Protein AF-A0A962KDZ2-F1 (afdb_monomer_lite)

Radius of gyration: 13.57 Å; chains: 1; bounding box: 30×32×33 Å

Structure (mmCIF, N/CA/C/O backbone):
data_AF-A0A962KDZ2-F1
#
_entry.id   AF-A0A962KDZ2-F1
#
loop_
_atom_site.group_PDB
_atom_site.id
_atom_site.type_symbol
_atom_site.label_atom_id
_atom_site.label_alt_id
_atom_site.label_comp_id
_atom_site.label_asym_id
_atom_site.label_entity_id
_atom_site.label_seq_id
_atom_site.pdbx_PDB_ins_code
_atom_site.Cartn_x
_atom_site.Cartn_y
_atom_site.Cartn_z
_atom_site.occupancy
_atom_site.B_iso_or_equiv
_atom_site.auth_seq_id
_atom_site.auth_comp_id
_atom_site.auth_asym_id
_atom_site.auth_atom_id
_atom_site.pdbx_PDB_model_num
ATOM 1 N N . GLU A 1 1 ? -4.602 -15.660 -16.966 1.00 29.72 1 GLU A N 1
ATOM 2 C CA . GLU A 1 1 ? -4.230 -14.362 -17.571 1.00 29.72 1 GLU A CA 1
ATOM 3 C C . GLU A 1 1 ? -5.138 -13.283 -16.988 1.00 29.72 1 GLU A C 1
ATOM 5 O O . GLU A 1 1 ? -6.350 -13.437 -17.041 1.00 29.72 1 GLU A O 1
ATOM 10 N N . TRP A 1 2 ? -4.589 -12.265 -16.320 1.00 33.66 2 TRP A N 1
ATOM 11 C CA . TRP A 1 2 ? -5.387 -11.262 -15.600 1.00 33.66 2 TRP A CA 1
ATOM 12 C C . TRP A 1 2 ? -5.750 -10.102 -16.534 1.00 33.66 2 TRP A C 1
ATOM 14 O O . TRP A 1 2 ? -4.908 -9.262 -16.853 1.00 33.66 2 TRP A O 1
ATOM 24 N N . ALA A 1 3 ? -7.000 -10.071 -16.995 1.00 33.81 3 ALA A N 1
ATOM 25 C CA . ALA A 1 3 ? -7.534 -8.989 -17.812 1.00 33.81 3 ALA A CA 1
ATOM 26 C C . ALA A 1 3 ? -7.856 -7.771 -16.927 1.00 33.81 3 ALA A C 1
ATOM 28 O O . ALA A 1 3 ? -8.805 -7.785 -16.147 1.00 33.81 3 ALA A O 1
ATOM 29 N N . ILE A 1 4 ? -7.048 -6.713 -17.033 1.00 46.72 4 ILE A N 1
ATOM 30 C CA . ILE A 1 4 ? -7.322 -5.414 -16.405 1.00 46.72 4 ILE A CA 1
ATOM 31 C C . ILE A 1 4 ? -8.321 -4.668 -17.297 1.00 46.72 4 ILE A C 1
ATOM 33 O O . ILE A 1 4 ? -8.012 -4.313 -18.438 1.00 46.72 4 ILE A O 1
ATOM 37 N N . GLN A 1 5 ? -9.530 -4.465 -16.779 1.00 36.62 5 GLN A N 1
ATOM 38 C CA . GLN A 1 5 ? -10.628 -3.779 -17.456 1.00 36.62 5 GLN A CA 1
ATOM 39 C C . GLN A 1 5 ? -10.343 -2.266 -17.490 1.00 36.62 5 GLN A C 1
ATOM 41 O O . GLN A 1 5 ? -10.039 -1.650 -16.469 1.00 36.62 5 GLN A O 1
ATOM 46 N N . ARG A 1 6 ? -10.337 -1.689 -18.698 1.00 45.44 6 ARG A N 1
ATOM 47 C CA . ARG A 1 6 ? -9.973 -0.289 -18.955 1.00 45.44 6 ARG A CA 1
ATOM 48 C C . ARG A 1 6 ? -11.156 0.617 -18.644 1.00 45.44 6 ARG A C 1
ATOM 50 O O . ARG A 1 6 ? -12.119 0.610 -19.402 1.00 45.44 6 ARG A O 1
ATOM 57 N N . ASP A 1 7 ? -11.015 1.451 -17.622 1.00 37.97 7 ASP A N 1
ATOM 58 C CA . ASP A 1 7 ? -11.861 2.624 -17.446 1.00 37.97 7 ASP A CA 1
ATOM 59 C C . ASP A 1 7 ? -11.060 3.922 -17.581 1.00 37.97 7 ASP A C 1
ATOM 61 O O . ASP A 1 7 ? -9.884 4.042 -17.238 1.00 37.97 7 ASP A O 1
ATOM 65 N N . THR A 1 8 ? -11.736 4.871 -18.205 1.00 38.22 8 THR A N 1
ATOM 66 C CA . THR A 1 8 ? -11.249 6.056 -18.906 1.00 38.22 8 THR A CA 1
ATOM 67 C C . THR A 1 8 ? -10.384 6.986 -18.040 1.00 38.22 8 THR A C 1
ATOM 69 O O . THR A 1 8 ? -10.864 7.646 -17.120 1.00 38.22 8 THR A O 1
ATOM 72 N N . ILE A 1 9 ? -9.095 7.103 -18.383 1.00 44.31 9 ILE A N 1
ATOM 73 C CA . ILE A 1 9 ? -8.115 7.975 -17.713 1.00 44.31 9 ILE A CA 1
ATOM 74 C C . ILE A 1 9 ? -8.348 9.437 -18.130 1.00 44.31 9 ILE A C 1
ATOM 76 O O . ILE A 1 9 ? -7.838 9.903 -19.152 1.00 44.31 9 ILE A O 1
ATOM 80 N N . ARG A 1 10 ? -9.097 10.196 -17.322 1.00 34.81 10 ARG A N 1
ATOM 81 C CA . ARG A 1 10 ? -9.207 11.657 -17.458 1.00 34.81 10 ARG A CA 1
ATOM 82 C C . ARG A 1 10 ? -7.947 12.306 -16.866 1.00 34.81 10 ARG A C 1
ATOM 84 O O . ARG A 1 10 ? -7.798 12.416 -15.654 1.00 34.81 10 ARG A O 1
ATOM 91 N N . ARG A 1 11 ? -7.006 12.694 -17.736 1.00 38.84 11 ARG A N 1
ATOM 92 C CA . ARG A 1 11 ? -5.737 13.350 -17.371 1.00 38.84 11 ARG A CA 1
ATOM 93 C C . ARG A 1 11 ? -5.987 14.749 -16.795 1.00 38.84 11 ARG A C 1
ATOM 95 O O . ARG A 1 11 ? -6.210 15.689 -17.553 1.00 38.84 11 ARG A O 1
ATOM 102 N N . GLN A 1 12 ? -5.873 14.904 -15.477 1.00 30.34 12 GLN A N 1
ATOM 103 C CA . GLN A 1 12 ? -5.528 16.192 -14.872 1.00 30.34 12 GLN A CA 1
ATOM 104 C C . GLN A 1 12 ? -4.014 16.256 -14.636 1.00 30.34 12 GLN A C 1
ATOM 106 O O . GLN A 1 12 ? -3.384 15.309 -14.174 1.00 30.34 12 GLN A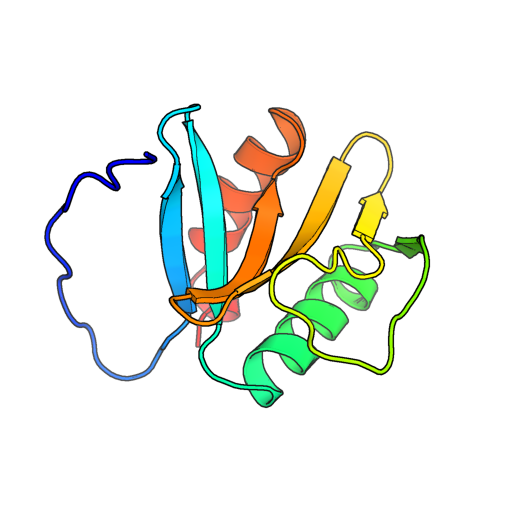 O 1
ATOM 111 N N . LYS A 1 13 ? -3.443 17.377 -15.078 1.00 34.22 13 LYS A N 1
ATOM 112 C CA . LYS A 1 13 ? -2.017 17.709 -15.123 1.00 34.22 13 LYS A CA 1
ATOM 113 C C . LYS A 1 13 ? -1.383 17.657 -13.721 1.00 34.22 13 LYS A C 1
ATOM 115 O O . LYS A 1 13 ? -1.907 18.266 -12.799 1.00 34.22 13 LYS A O 1
ATOM 120 N N . MET A 1 14 ? -0.210 17.015 -13.658 1.00 38.62 14 MET A N 1
ATOM 121 C CA . MET A 1 14 ? 0.727 16.854 -12.527 1.00 38.62 14 MET A CA 1
ATOM 122 C C . MET A 1 14 ? 0.347 15.850 -11.427 1.00 38.62 14 MET A C 1
ATOM 124 O O . MET A 1 14 ? 0.107 16.237 -10.295 1.00 38.62 14 MET A O 1
ATOM 128 N N . SER A 1 15 ? 0.342 14.549 -11.729 1.00 44.72 15 SER A N 1
ATOM 129 C CA . SER A 1 15 ? 0.401 13.473 -10.724 1.00 44.72 15 SER A CA 1
ATOM 130 C C . SER A 1 15 ? 0.472 12.136 -11.459 1.00 44.72 15 SER A C 1
ATOM 132 O O . SER A 1 15 ? -0.385 11.881 -12.300 1.00 44.72 15 SER A O 1
ATOM 134 N N . VAL A 1 16 ? 1.467 11.279 -11.223 1.00 51.38 16 VAL A N 1
ATOM 135 C CA . VAL A 1 16 ? 1.471 9.935 -11.845 1.00 51.38 16 VAL A CA 1
ATOM 136 C C . VAL A 1 16 ? 1.523 8.845 -10.781 1.00 51.38 16 VAL A C 1
ATOM 138 O O . VAL A 1 16 ? 2.327 7.920 -10.830 1.00 51.38 16 VAL A O 1
ATOM 141 N N . SER A 1 17 ? 0.632 8.981 -9.798 1.00 60.06 17 SER A N 1
ATOM 142 C CA . SER A 1 17 ? 0.087 7.829 -9.085 1.00 60.06 17 SER A CA 1
ATOM 143 C C . SER A 1 17 ? -1.141 7.351 -9.856 1.00 60.06 17 SER A C 1
ATOM 145 O O . SER A 1 17 ? -2.140 8.068 -9.922 1.00 60.06 17 SER A O 1
ATOM 147 N N . LYS A 1 18 ? -1.088 6.165 -10.466 1.00 67.62 18 LYS A N 1
ATOM 148 C CA . LYS A 1 18 ? -2.265 5.563 -11.111 1.00 67.62 18 LYS A CA 1
ATOM 149 C C . LYS A 1 18 ? -2.994 4.708 -10.084 1.00 67.62 18 LYS A C 1
ATOM 151 O O . LYS A 1 18 ? -2.405 3.797 -9.510 1.00 67.62 18 LYS A O 1
ATOM 156 N N . GLN A 1 19 ? -4.270 4.991 -9.852 1.00 71.06 19 GLN A N 1
ATOM 157 C CA . GLN A 1 19 ? -5.128 4.091 -9.091 1.00 71.06 19 GLN A CA 1
ATOM 158 C C . GLN A 1 19 ? -5.647 2.998 -10.027 1.00 71.06 19 GLN A C 1
ATOM 160 O O . GLN A 1 19 ? -6.208 3.300 -11.078 1.00 71.06 19 GLN A O 1
ATOM 165 N N . LEU A 1 20 ? -5.492 1.741 -9.628 1.00 70.38 20 LEU A N 1
ATOM 166 C CA . LEU A 1 20 ? -6.106 0.596 -10.286 1.00 70.38 20 LEU A CA 1
ATOM 167 C C . LEU A 1 20 ? -7.058 -0.087 -9.309 1.00 70.38 20 LEU A C 1
ATOM 169 O O . LEU A 1 20 ? -6.729 -0.276 -8.139 1.00 70.38 20 LEU A O 1
ATOM 173 N N . ILE A 1 21 ? -8.242 -0.454 -9.789 1.00 74.06 21 ILE A N 1
ATOM 174 C CA . ILE A 1 21 ? -9.145 -1.358 -9.078 1.00 74.06 21 ILE A CA 1
ATOM 175 C C . ILE A 1 21 ? -8.937 -2.730 -9.708 1.00 74.06 21 ILE A C 1
ATOM 177 O O . ILE A 1 21 ? -9.161 -2.912 -10.903 1.00 74.06 21 ILE A O 1
ATOM 181 N N . LEU A 1 22 ? -8.438 -3.674 -8.919 1.00 69.31 22 LEU A N 1
ATOM 182 C CA . LEU A 1 22 ? -8.210 -5.042 -9.363 1.00 69.31 22 LEU A CA 1
ATOM 183 C C . LEU A 1 22 ? -9.539 -5.803 -9.464 1.00 69.31 22 LEU A C 1
ATOM 185 O O . LEU A 1 22 ? -10.529 -5.436 -8.833 1.00 69.31 22 LEU A O 1
ATOM 189 N N . ALA A 1 23 ? -9.553 -6.905 -10.220 1.00 56.69 23 ALA A N 1
ATOM 190 C CA . ALA A 1 23 ? -10.748 -7.731 -10.440 1.00 56.69 23 ALA A CA 1
ATOM 191 C C . ALA A 1 23 ? -11.376 -8.281 -9.140 1.00 56.69 23 ALA A C 1
ATOM 193 O O . ALA A 1 23 ? -12.567 -8.562 -9.089 1.00 56.69 23 ALA A O 1
ATOM 194 N N . ASN A 1 24 ? -10.587 -8.390 -8.070 1.00 69.19 24 ASN A N 1
ATOM 195 C CA . ASN A 1 24 ? -11.030 -8.776 -6.728 1.00 69.19 24 ASN A CA 1
ATOM 196 C C . ASN A 1 24 ? -11.577 -7.592 -5.892 1.00 69.19 24 ASN A C 1
ATOM 198 O O . ASN A 1 24 ? -11.844 -7.748 -4.703 1.00 69.19 24 ASN A O 1
ATOM 202 N N . GLY A 1 25 ? -11.725 -6.402 -6.484 1.00 74.00 25 GLY A N 1
ATOM 203 C CA . GLY A 1 25 ? -12.253 -5.195 -5.842 1.00 74.00 25 GLY A CA 1
ATOM 204 C C . GLY A 1 25 ? -11.254 -4.437 -4.960 1.00 74.00 25 GLY A C 1
ATOM 205 O O . GLY A 1 25 ? -11.622 -3.427 -4.345 1.00 74.00 25 GLY A O 1
ATOM 206 N N . PHE A 1 26 ? -10.000 -4.892 -4.882 1.00 78.44 26 PHE A N 1
ATOM 207 C CA . PHE A 1 26 ? -8.945 -4.229 -4.116 1.00 78.44 26 PHE A CA 1
ATOM 208 C C . PHE A 1 26 ? -8.272 -3.114 -4.909 1.00 78.44 26 PHE A C 1
ATOM 210 O O . PHE A 1 26 ? -8.069 -3.210 -6.119 1.00 78.44 26 PHE A O 1
ATOM 217 N N . ILE A 1 27 ? -7.924 -2.038 -4.209 1.00 82.56 27 ILE A N 1
ATOM 218 C CA . ILE A 1 27 ? -7.231 -0.895 -4.795 1.00 82.56 27 ILE A CA 1
ATOM 219 C C . ILE A 1 27 ? -5.723 -1.134 -4.778 1.00 82.56 27 ILE A C 1
ATOM 221 O O . ILE A 1 27 ? -5.144 -1.462 -3.738 1.00 82.56 27 ILE A O 1
ATOM 225 N N . ALA A 1 28 ? -5.100 -0.879 -5.924 1.00 84.06 28 ALA A N 1
ATOM 226 C CA . ALA A 1 28 ? -3.669 -0.711 -6.072 1.00 84.06 28 ALA A CA 1
ATOM 227 C C . ALA A 1 28 ? -3.329 0.745 -6.436 1.00 84.06 28 ALA A C 1
ATOM 229 O O . ALA A 1 28 ? -4.041 1.392 -7.206 1.00 84.06 28 ALA A O 1
ATOM 230 N N . ILE A 1 29 ? -2.233 1.259 -5.883 1.00 85.81 29 ILE A N 1
ATOM 231 C CA . ILE A 1 29 ? -1.650 2.560 -6.220 1.00 85.81 29 ILE A CA 1
ATOM 232 C C . ILE A 1 29 ? -0.322 2.285 -6.912 1.00 85.81 29 ILE A C 1
ATOM 234 O O . ILE A 1 29 ? 0.636 1.888 -6.253 1.00 85.81 29 ILE A O 1
ATOM 238 N N . CYS A 1 30 ? -0.271 2.488 -8.221 1.00 84.50 30 CYS A N 1
ATOM 239 C CA . CYS A 1 30 ? 0.932 2.333 -9.030 1.00 84.50 30 CYS A CA 1
ATOM 240 C C . CYS A 1 30 ? 1.703 3.648 -9.082 1.00 84.50 30 CYS A C 1
ATOM 242 O O . CYS A 1 30 ? 1.111 4.723 -9.193 1.00 84.50 30 CYS A O 1
ATOM 244 N N . MET A 1 31 ? 3.021 3.552 -9.005 1.00 82.44 31 MET A N 1
ATOM 245 C CA . MET A 1 31 ? 3.955 4.661 -8.924 1.00 82.44 31 MET A CA 1
ATOM 246 C C . MET A 1 31 ? 5.026 4.468 -9.988 1.00 82.44 31 MET A C 1
ATOM 248 O O . MET A 1 31 ? 5.811 3.519 -9.934 1.00 82.44 31 MET A O 1
ATOM 252 N N . ASP A 1 32 ? 5.100 5.433 -10.899 1.00 72.69 32 ASP A N 1
ATOM 253 C CA . ASP A 1 32 ? 6.083 5.425 -11.983 1.00 72.69 32 ASP A CA 1
ATOM 254 C C . ASP A 1 32 ? 7.425 6.072 -11.552 1.00 72.69 32 ASP A C 1
ATOM 256 O O . ASP A 1 32 ? 8.379 6.095 -12.323 1.00 72.69 32 ASP A O 1
ATOM 260 N N . SER A 1 33 ? 7.531 6.610 -10.322 1.00 74.69 33 SER A N 1
ATOM 261 C CA . SER A 1 33 ? 8.750 7.270 -9.824 1.00 74.69 33 SER A CA 1
ATOM 262 C C . SER A 1 33 ? 9.200 6.807 -8.434 1.00 74.69 33 SER A C 1
ATOM 264 O O . SER A 1 33 ? 8.404 6.652 -7.501 1.00 74.69 33 SER A O 1
ATOM 266 N N . LEU A 1 34 ? 10.522 6.667 -8.269 1.00 75.81 34 LEU A N 1
ATOM 267 C CA . LEU A 1 34 ? 11.158 6.361 -6.982 1.00 75.81 34 LEU A CA 1
ATOM 268 C C . LEU A 1 34 ? 10.859 7.432 -5.926 1.00 75.81 34 LEU A C 1
ATOM 270 O O . LEU A 1 34 ? 10.623 7.109 -4.764 1.00 75.81 34 LEU A O 1
ATOM 274 N N . TRP A 1 35 ? 10.805 8.705 -6.323 1.00 79.94 35 TRP A N 1
ATOM 275 C CA . TRP A 1 35 ? 10.487 9.799 -5.407 1.00 79.94 35 TRP A CA 1
ATOM 276 C C . TRP A 1 35 ? 9.090 9.661 -4.791 1.00 79.94 35 TRP A C 1
ATOM 278 O O . TRP A 1 35 ? 8.934 9.791 -3.576 1.00 79.94 35 TRP A O 1
ATOM 288 N N . MET A 1 36 ? 8.076 9.322 -5.598 1.00 78.81 36 MET A N 1
ATOM 289 C CA . MET A 1 36 ? 6.722 9.082 -5.086 1.00 78.81 36 MET A CA 1
ATOM 290 C C . MET A 1 36 ? 6.682 7.886 -4.139 1.00 78.81 36 MET A C 1
ATOM 292 O O . MET A 1 36 ? 6.022 7.955 -3.102 1.00 78.81 36 MET A O 1
ATOM 296 N N . ARG A 1 37 ? 7.453 6.831 -4.427 1.00 81.44 37 ARG A N 1
ATOM 297 C CA . ARG A 1 37 ? 7.613 5.688 -3.519 1.00 81.44 37 ARG A CA 1
ATOM 298 C C . ARG A 1 37 ? 8.176 6.113 -2.164 1.00 81.44 37 ARG A C 1
ATOM 300 O O . ARG A 1 37 ? 7.637 5.694 -1.136 1.00 81.44 37 ARG A O 1
ATOM 307 N N . PHE A 1 38 ? 9.226 6.934 -2.135 1.00 83.00 38 PHE A N 1
ATOM 308 C CA . PHE A 1 38 ? 9.792 7.439 -0.880 1.00 83.00 38 PHE A CA 1
ATOM 309 C C . PHE A 1 38 ? 8.803 8.333 -0.134 1.00 83.00 38 PHE A C 1
ATOM 311 O O . PHE A 1 38 ? 8.562 8.109 1.051 1.00 83.00 38 PHE A O 1
ATOM 318 N N . LYS A 1 39 ? 8.162 9.277 -0.829 1.00 86.06 39 LYS A N 1
ATOM 319 C CA . LYS A 1 39 ? 7.168 10.187 -0.245 1.00 86.06 39 LYS A CA 1
ATOM 320 C C . LYS A 1 39 ? 5.988 9.432 0.366 1.00 86.06 39 LYS A C 1
ATOM 322 O O . LYS A 1 39 ? 5.620 9.701 1.507 1.00 86.06 39 LYS A O 1
ATOM 327 N N . LEU A 1 40 ? 5.419 8.465 -0.354 1.00 85.62 40 LEU A N 1
ATOM 328 C CA . LEU A 1 40 ? 4.316 7.643 0.146 1.00 85.62 40 LEU A CA 1
ATOM 329 C C . LEU A 1 40 ? 4.760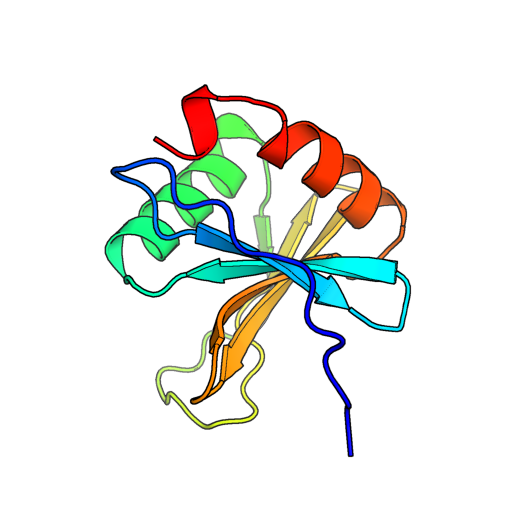 6.743 1.296 1.00 85.62 40 LEU A C 1
ATOM 331 O O . LEU A 1 40 ? 4.029 6.617 2.273 1.00 85.62 40 LEU A O 1
ATOM 335 N N . SER A 1 41 ? 5.970 6.183 1.232 1.00 87.88 41 SER A N 1
ATOM 336 C CA . SER A 1 41 ? 6.517 5.399 2.343 1.00 87.88 41 SER A CA 1
ATOM 337 C C . SER A 1 41 ? 6.672 6.237 3.607 1.00 87.88 41 SER A C 1
ATOM 339 O O . SER A 1 41 ? 6.229 5.819 4.673 1.00 87.88 41 SER A O 1
ATOM 341 N N . PHE A 1 42 ? 7.237 7.437 3.480 1.00 88.56 42 PHE A N 1
ATOM 342 C CA . PHE A 1 42 ? 7.385 8.375 4.586 1.00 88.56 42 PHE A CA 1
ATOM 343 C C . PHE A 1 42 ? 6.022 8.766 5.161 1.00 88.56 42 PHE A C 1
ATOM 345 O O . PHE A 1 42 ? 5.802 8.707 6.365 1.00 88.56 42 PHE A O 1
ATOM 352 N N . LEU A 1 43 ? 5.069 9.109 4.300 1.00 90.00 43 LEU A N 1
ATOM 353 C CA . LEU A 1 43 ? 3.728 9.486 4.720 1.00 90.00 43 LEU A CA 1
ATOM 354 C C . LEU A 1 43 ? 3.024 8.341 5.469 1.00 90.00 43 LEU A C 1
ATOM 356 O O . LEU A 1 43 ? 2.435 8.576 6.522 1.00 90.00 43 LEU A O 1
ATOM 360 N N . LEU A 1 44 ? 3.100 7.110 4.957 1.00 90.62 44 LEU A N 1
ATOM 361 C CA . LEU A 1 44 ? 2.514 5.937 5.606 1.00 90.62 44 LEU A CA 1
ATOM 362 C C . LEU A 1 44 ? 3.148 5.688 6.978 1.00 90.62 44 LEU A C 1
ATOM 364 O O . LEU A 1 44 ? 2.419 5.534 7.954 1.00 90.62 44 LEU A O 1
ATOM 368 N N . CYS A 1 45 ? 4.475 5.732 7.079 1.00 91.88 45 CYS A N 1
ATOM 369 C CA . CYS A 1 45 ? 5.161 5.530 8.352 1.00 91.88 45 CYS A CA 1
ATOM 370 C C . CYS A 1 45 ? 4.888 6.652 9.359 1.00 91.88 45 CYS A C 1
ATOM 372 O O . CYS A 1 45 ? 4.387 6.399 10.449 1.00 91.88 45 CYS A O 1
ATOM 374 N N . PHE A 1 46 ? 5.166 7.900 8.990 1.00 90.31 46 PHE A N 1
ATOM 375 C CA . PHE A 1 46 ? 5.199 9.010 9.943 1.00 90.31 46 PHE A CA 1
ATOM 376 C C . PHE A 1 46 ? 3.838 9.663 10.175 1.00 90.31 46 PHE A C 1
ATOM 378 O O . PHE A 1 46 ? 3.512 10.012 11.304 1.00 90.31 46 PHE A O 1
ATOM 385 N N . LYS A 1 47 ? 3.021 9.840 9.128 1.00 90.06 47 LYS A N 1
ATOM 386 C CA . LYS A 1 47 ? 1.702 10.482 9.271 1.00 90.06 47 LYS A CA 1
ATOM 387 C C . LYS A 1 47 ? 0.623 9.479 9.659 1.00 90.06 47 LYS A C 1
ATOM 389 O O . LYS A 1 47 ? -0.317 9.832 10.366 1.00 90.06 47 LYS A O 1
ATOM 394 N N . TYR A 1 48 ? 0.724 8.257 9.145 1.00 89.44 48 TYR A N 1
ATOM 395 C CA . TYR A 1 48 ? -0.296 7.236 9.344 1.00 89.44 48 TYR A CA 1
ATOM 396 C C . TYR A 1 48 ? 0.129 6.122 10.303 1.00 89.44 48 TYR A C 1
ATOM 398 O O . TYR A 1 48 ? -0.713 5.288 10.607 1.00 89.44 48 TYR A O 1
ATOM 406 N N . GLY A 1 49 ? 1.353 6.122 10.834 1.00 92.38 49 GLY A N 1
ATOM 407 C CA . GLY A 1 49 ? 1.769 5.193 11.889 1.00 92.38 49 GLY A CA 1
ATOM 408 C C . GLY A 1 49 ? 1.962 3.751 11.422 1.00 92.38 49 GLY A C 1
ATOM 409 O O . GLY A 1 49 ? 1.814 2.833 12.220 1.00 92.38 49 GLY A O 1
ATOM 410 N N . PHE A 1 50 ? 2.234 3.527 10.135 1.0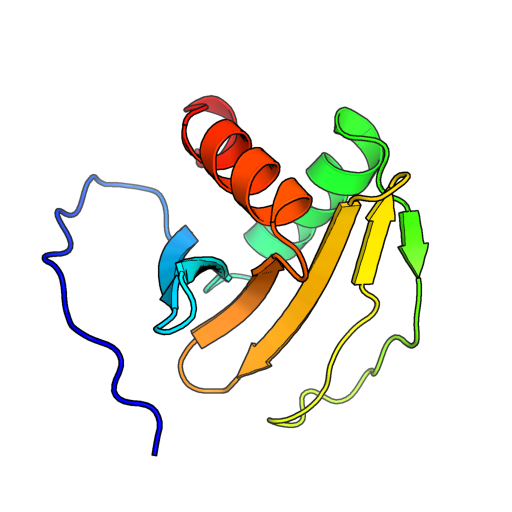0 93.94 50 PHE A N 1
ATOM 411 C CA . PHE A 1 50 ? 2.545 2.189 9.638 1.00 93.94 50 PHE A CA 1
ATOM 412 C C . PHE A 1 50 ? 3.989 1.785 9.944 1.00 93.94 50 PHE A C 1
ATOM 414 O O . PHE A 1 50 ? 4.930 2.551 9.736 1.00 93.94 50 PHE A O 1
ATOM 421 N N . LEU A 1 51 ? 4.175 0.530 10.332 1.00 92.44 51 LEU A N 1
ATOM 422 C CA . LEU A 1 51 ? 5.484 -0.103 10.425 1.00 92.44 51 LEU A CA 1
ATOM 423 C C . LEU A 1 51 ? 5.793 -0.846 9.126 1.00 92.44 51 LEU A C 1
ATOM 425 O O . LEU A 1 51 ? 4.885 -1.270 8.412 1.00 92.44 51 LEU A O 1
ATOM 429 N N . ARG A 1 52 ? 7.080 -0.984 8.805 1.00 89.25 52 ARG A N 1
ATOM 430 C CA . ARG A 1 52 ? 7.553 -1.812 7.691 1.00 89.25 52 ARG A CA 1
ATOM 431 C C . ARG A 1 52 ? 7.923 -3.189 8.229 1.00 89.25 52 ARG A C 1
ATOM 433 O O . ARG A 1 52 ? 8.782 -3.279 9.097 1.00 89.25 52 ARG A O 1
ATOM 440 N N . GLU A 1 53 ? 7.316 -4.237 7.687 1.00 85.56 53 GLU A N 1
ATOM 441 C CA . GLU A 1 53 ? 7.569 -5.622 8.093 1.00 85.56 53 GLU A CA 1
ATOM 442 C C . GLU A 1 53 ? 7.797 -6.522 6.875 1.00 85.56 53 GLU A C 1
ATOM 444 O O . GLU A 1 53 ? 7.143 -6.374 5.843 1.00 85.56 53 GLU A O 1
ATOM 449 N N . GLY A 1 54 ? 8.725 -7.469 6.989 1.00 77.06 54 GLY A N 1
ATOM 450 C CA . GLY A 1 54 ? 9.102 -8.388 5.918 1.00 77.06 54 GLY A CA 1
ATOM 451 C C . GLY A 1 54 ? 10.470 -8.075 5.319 1.00 77.06 54 GLY A C 1
ATOM 452 O O . GLY A 1 54 ? 11.167 -7.146 5.727 1.00 77.06 54 GLY A O 1
ATOM 453 N N . GLN A 1 55 ? 10.877 -8.887 4.349 1.00 70.19 55 GLN A N 1
ATOM 454 C CA . GLN A 1 55 ? 12.220 -8.815 3.794 1.00 70.19 55 GLN A CA 1
ATOM 455 C C . GLN A 1 55 ? 12.314 -7.730 2.718 1.00 70.19 55 GLN A C 1
ATOM 457 O O . GLN A 1 55 ? 11.482 -7.629 1.813 1.00 70.19 55 GLN A O 1
ATOM 462 N N . TRP A 1 56 ? 13.350 -6.899 2.809 1.00 66.75 56 TRP A N 1
ATOM 463 C CA . TRP A 1 56 ? 13.739 -6.035 1.704 1.00 66.75 56 TRP A CA 1
ATOM 464 C C . TRP A 1 56 ? 14.631 -6.832 0.756 1.00 66.75 56 TRP A C 1
ATOM 466 O O . TRP A 1 56 ? 15.651 -7.375 1.180 1.00 66.75 56 TRP A O 1
ATOM 476 N N . SER A 1 57 ? 14.248 -6.911 -0.518 1.00 62.06 57 SER A N 1
ATOM 477 C CA . SER A 1 57 ? 15.115 -7.480 -1.544 1.00 62.06 57 SER A CA 1
ATOM 478 C C . SER A 1 57 ? 15.815 -6.366 -2.330 1.00 62.06 57 SER A C 1
ATOM 480 O O . SER A 1 57 ? 15.128 -5.487 -2.857 1.00 62.06 57 SER A O 1
ATOM 482 N N . PRO A 1 58 ? 17.153 -6.406 -2.458 1.00 58.44 58 PRO A N 1
ATOM 483 C CA . PRO A 1 58 ? 17.908 -5.480 -3.302 1.00 58.44 58 PRO A CA 1
ATOM 484 C C . PRO A 1 58 ? 17.747 -5.742 -4.804 1.00 58.44 58 PRO A C 1
ATOM 486 O O . PRO A 1 58 ? 18.191 -4.925 -5.604 1.00 58.44 58 PRO A O 1
ATOM 489 N N . ARG A 1 59 ? 17.181 -6.888 -5.206 1.00 59.59 59 ARG A N 1
ATOM 490 C CA . ARG A 1 59 ? 17.030 -7.262 -6.618 1.00 59.59 59 ARG A CA 1
ATOM 491 C C . ARG A 1 59 ? 15.601 -6.979 -7.073 1.00 59.59 59 ARG A C 1
ATOM 493 O O . ARG A 1 59 ? 14.655 -7.460 -6.458 1.00 59.59 59 ARG A O 1
ATOM 500 N N . GLU A 1 60 ? 15.449 -6.198 -8.138 1.00 58.75 60 GLU A N 1
ATOM 501 C CA . GLU A 1 60 ? 14.160 -5.946 -8.792 1.00 58.75 60 GLU A CA 1
ATOM 502 C C . GLU A 1 60 ? 13.844 -7.111 -9.736 1.00 58.75 60 GLU A C 1
ATOM 504 O O . GLU A 1 60 ? 14.080 -7.043 -10.936 1.00 58.75 60 GLU A O 1
ATOM 509 N N . ASN A 1 61 ? 13.379 -8.226 -9.168 1.00 61.56 61 ASN A N 1
ATOM 510 C CA . ASN A 1 61 ? 12.839 -9.337 -9.949 1.00 61.56 61 ASN A CA 1
ATOM 511 C C . ASN A 1 61 ? 11.311 -9.212 -10.020 1.00 61.56 61 ASN A C 1
ATOM 513 O O . ASN A 1 61 ? 10.679 -8.885 -9.014 1.00 61.56 61 ASN A O 1
ATOM 517 N N . ASP A 1 62 ? 10.729 -9.566 -11.169 1.00 54.56 62 ASP A N 1
ATOM 518 C CA . ASP A 1 62 ? 9.310 -9.391 -11.549 1.00 54.56 62 ASP A CA 1
ATOM 519 C C . ASP A 1 62 ? 8.257 -9.965 -10.573 1.00 54.56 62 ASP A C 1
ATOM 521 O O . ASP A 1 62 ? 7.063 -9.760 -10.759 1.00 54.56 62 ASP A O 1
ATOM 525 N N . GLN A 1 63 ? 8.663 -10.706 -9.539 1.00 52.69 63 GLN A N 1
ATOM 526 C CA . GLN A 1 63 ? 7.766 -11.374 -8.587 1.00 52.69 63 GLN A CA 1
ATOM 527 C C . GLN A 1 63 ? 8.085 -11.061 -7.120 1.00 52.69 63 GLN A C 1
ATOM 529 O O . GLN A 1 63 ? 7.591 -11.737 -6.216 1.00 52.69 63 GLN A O 1
ATOM 534 N N . MET A 1 64 ? 8.932 -10.065 -6.847 1.00 57.78 64 MET A N 1
ATOM 535 C CA . MET A 1 64 ? 9.331 -9.775 -5.475 1.00 57.78 64 MET A CA 1
ATOM 536 C C . MET A 1 64 ? 8.329 -8.882 -4.752 1.00 57.78 64 MET A C 1
ATOM 538 O O . MET A 1 64 ? 8.074 -7.727 -5.095 1.00 57.78 64 MET A O 1
ATOM 542 N N . ILE A 1 65 ? 7.798 -9.453 -3.680 1.00 59.34 65 ILE A N 1
ATOM 543 C CA . ILE A 1 65 ? 7.069 -8.746 -2.649 1.00 59.34 65 ILE A CA 1
ATOM 544 C C . ILE A 1 65 ? 8.097 -8.103 -1.709 1.00 59.34 65 ILE A C 1
ATOM 546 O O . ILE A 1 65 ? 8.909 -8.795 -1.096 1.00 59.34 65 ILE A O 1
ATOM 550 N N . TYR A 1 66 ? 8.070 -6.776 -1.603 1.00 70.25 66 TYR A N 1
ATOM 551 C CA . TYR A 1 66 ? 8.904 -6.026 -0.664 1.00 70.25 66 TYR A CA 1
ATOM 552 C C . TYR A 1 66 ? 8.217 -5.934 0.698 1.00 70.25 66 TYR A C 1
ATOM 554 O O . TYR A 1 66 ? 6.998 -6.080 0.795 1.00 70.25 66 TYR A O 1
ATOM 562 N N . ALA A 1 67 ? 8.997 -5.589 1.728 1.00 79.94 67 ALA A N 1
ATOM 563 C CA . ALA A 1 67 ? 8.502 -5.291 3.071 1.00 79.94 67 ALA A CA 1
ATOM 564 C C . ALA A 1 67 ? 7.174 -4.511 3.045 1.00 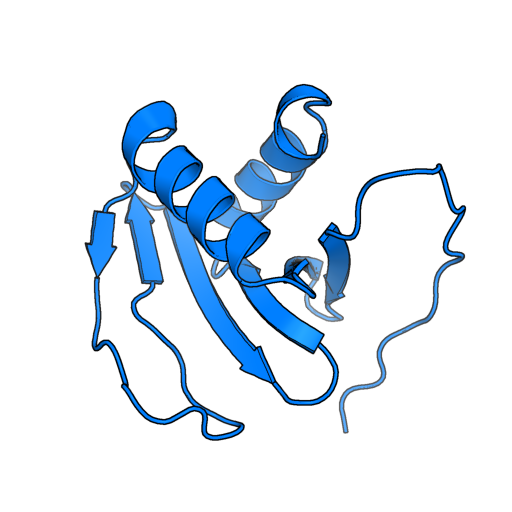79.94 67 ALA A C 1
ATOM 566 O O . ALA A 1 67 ? 7.076 -3.422 2.473 1.00 79.94 67 ALA A O 1
ATOM 567 N N . HIS A 1 68 ? 6.153 -5.084 3.659 1.00 87.94 68 HIS A N 1
ATOM 568 C CA . HIS A 1 68 ? 4.793 -4.580 3.714 1.00 87.94 68 HIS A CA 1
ATOM 569 C C . HIS A 1 68 ? 4.657 -3.449 4.722 1.00 87.94 68 HIS A C 1
ATOM 571 O O . HIS A 1 68 ? 5.470 -3.332 5.636 1.00 87.94 68 HIS A O 1
ATOM 577 N N . PHE A 1 69 ? 3.608 -2.641 4.584 1.00 91.81 69 PHE A N 1
ATOM 578 C CA . PHE A 1 69 ? 3.205 -1.736 5.653 1.00 91.81 69 PHE A CA 1
ATOM 579 C C . PHE A 1 69 ? 2.114 -2.384 6.493 1.00 91.81 69 PHE A C 1
ATOM 581 O O . PHE A 1 69 ? 1.091 -2.811 5.950 1.00 91.81 69 PHE A O 1
ATOM 588 N N . ILE A 1 70 ? 2.321 -2.423 7.804 1.00 92.12 70 ILE A N 1
ATOM 589 C CA . ILE A 1 70 ? 1.385 -3.005 8.764 1.00 92.12 70 ILE A CA 1
ATOM 590 C C . ILE A 1 70 ? 1.066 -1.976 9.844 1.00 92.12 70 ILE A C 1
ATOM 592 O O . ILE A 1 70 ? 1.945 -1.253 10.317 1.00 92.12 70 ILE A O 1
ATOM 596 N N . ARG A 1 71 ? -0.217 -1.873 10.190 1.00 93.62 71 ARG A N 1
ATOM 597 C CA . ARG A 1 71 ? -0.713 -1.060 11.301 1.00 93.62 71 ARG A CA 1
ATOM 598 C C . ARG A 1 71 ? -2.010 -1.657 11.817 1.00 93.62 71 ARG A C 1
ATOM 600 O O . ARG A 1 71 ? -3.014 -1.610 11.108 1.00 93.62 71 ARG A O 1
ATOM 607 N N . ASP A 1 72 ? -1.999 -2.165 13.041 1.00 91.75 72 ASP A N 1
ATOM 608 C CA . ASP A 1 72 ? -3.129 -2.894 13.619 1.00 91.75 72 ASP A CA 1
ATOM 609 C C . ASP A 1 72 ? -3.579 -4.020 12.664 1.00 91.75 72 ASP A C 1
ATOM 611 O O . ASP A 1 72 ? -2.793 -4.883 12.283 1.00 91.75 72 ASP A O 1
ATOM 615 N N . SER A 1 73 ? -4.827 -3.977 12.210 1.00 90.81 73 SER A N 1
ATOM 616 C CA . SER A 1 73 ? -5.418 -4.884 11.227 1.00 90.81 73 SER A CA 1
ATOM 617 C C . SER A 1 73 ? -5.247 -4.436 9.766 1.00 90.81 73 SER A C 1
ATOM 619 O O . SER A 1 73 ? -5.713 -5.118 8.851 1.00 90.81 73 SER A O 1
ATOM 621 N N . LEU A 1 74 ? -4.600 -3.295 9.507 1.00 92.44 74 LEU A N 1
ATOM 622 C CA . LEU A 1 74 ? -4.302 -2.825 8.156 1.00 92.44 74 LEU A CA 1
ATOM 623 C C . LEU A 1 74 ? -3.003 -3.443 7.652 1.00 92.44 74 LEU A C 1
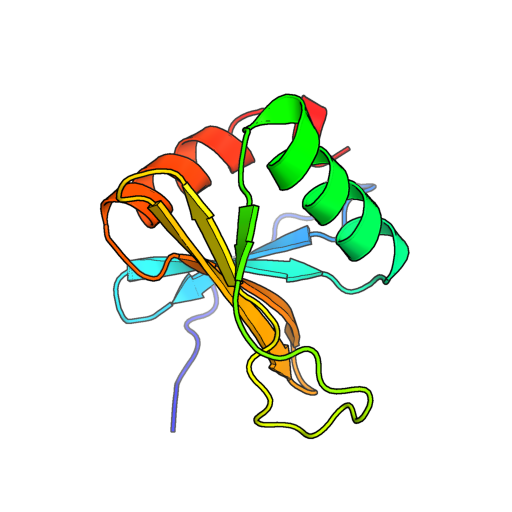ATOM 625 O O . LEU A 1 74 ? -1.953 -3.323 8.281 1.00 92.44 74 LEU A O 1
ATOM 629 N N . ARG A 1 75 ? -3.070 -4.017 6.454 1.00 91.69 75 ARG A N 1
ATOM 630 C CA . ARG A 1 75 ? -1.913 -4.531 5.724 1.00 91.69 75 ARG A CA 1
ATOM 631 C C . ARG A 1 75 ? -1.899 -4.035 4.284 1.00 91.69 75 ARG A C 1
ATOM 633 O O . ARG A 1 75 ? -2.887 -4.162 3.555 1.00 91.69 75 ARG A O 1
ATOM 640 N N . ILE A 1 76 ? -0.789 -3.421 3.894 1.00 91.44 76 ILE A N 1
ATOM 641 C CA . ILE A 1 76 ? -0.552 -2.887 2.554 1.00 91.44 76 ILE A CA 1
ATOM 642 C C . ILE A 1 76 ? 0.662 -3.601 1.979 1.00 91.44 76 ILE A C 1
ATOM 644 O O . ILE A 1 76 ? 1.780 -3.481 2.491 1.00 91.44 76 ILE A O 1
ATOM 648 N N . LEU A 1 77 ? 0.439 -4.327 0.893 1.00 88.81 77 LEU A N 1
ATOM 649 C CA . LEU A 1 77 ? 1.494 -5.006 0.172 1.00 88.81 77 LEU A CA 1
ATOM 650 C C . LEU A 1 77 ? 2.272 -4.010 -0.682 1.00 88.81 77 LEU A C 1
ATOM 652 O O . LEU A 1 77 ? 1.692 -3.086 -1.250 1.00 88.81 77 LEU A O 1
ATOM 656 N N . VAL A 1 78 ? 3.587 -4.201 -0.767 1.00 87.62 78 VAL A N 1
ATOM 657 C CA . VAL A 1 78 ? 4.465 -3.397 -1.614 1.00 87.62 78 VAL A CA 1
ATOM 658 C C . VAL A 1 78 ? 5.044 -4.329 -2.656 1.00 87.62 78 VAL A C 1
ATOM 660 O O . VAL A 1 78 ? 5.673 -5.326 -2.308 1.00 87.62 78 VAL A O 1
ATOM 663 N N . GLY A 1 79 ? 4.832 -4.009 -3.922 1.00 82.69 79 GLY A N 1
ATOM 664 C CA . GLY A 1 79 ? 5.318 -4.819 -5.028 1.00 82.69 79 GLY A CA 1
ATOM 665 C C . GLY A 1 79 ? 5.969 -3.980 -6.111 1.00 82.69 79 GLY A C 1
ATOM 666 O O . GLY A 1 79 ? 5.959 -2.743 -6.078 1.00 82.69 79 GLY A O 1
ATOM 667 N N . TRP A 1 80 ? 6.554 -4.683 -7.067 1.00 80.12 80 TRP A N 1
ATOM 668 C CA . TRP A 1 80 ? 7.036 -4.133 -8.321 1.00 80.12 80 TRP A CA 1
ATOM 669 C C . TRP A 1 80 ? 6.718 -5.123 -9.438 1.00 80.12 80 TRP A C 1
ATOM 671 O O . TRP A 1 80 ? 6.771 -6.330 -9.220 1.00 80.12 80 TRP A O 1
ATOM 681 N N . ASP A 1 81 ? 6.342 -4.604 -10.599 1.00 74.81 81 ASP A N 1
ATOM 682 C CA . ASP A 1 81 ? 6.161 -5.374 -11.829 1.00 74.81 81 ASP A CA 1
ATOM 683 C C . ASP A 1 81 ? 6.541 -4.488 -13.022 1.00 74.81 81 ASP A C 1
ATOM 685 O O . ASP A 1 81 ? 6.323 -3.273 -12.991 1.00 74.81 81 ASP A O 1
ATOM 689 N N . GLN A 1 82 ? 7.069 -5.083 -14.092 1.00 72.56 82 GLN A N 1
ATOM 690 C CA . GLN A 1 82 ? 7.531 -4.354 -15.281 1.00 72.56 82 GLN A CA 1
ATOM 691 C C . GLN A 1 82 ? 6.450 -3.479 -15.931 1.00 72.56 82 GLN A C 1
ATOM 693 O O . GLN A 1 82 ? 6.762 -2.457 -16.540 1.00 72.56 82 GLN A O 1
ATOM 698 N N . ARG A 1 83 ? 5.174 -3.864 -15.824 1.00 73.75 83 ARG A N 1
ATOM 699 C CA . ARG A 1 83 ? 4.049 -3.156 -16.451 1.00 73.75 83 ARG A CA 1
ATOM 700 C C . ARG A 1 83 ? 3.535 -1.997 -15.607 1.00 73.75 83 ARG A C 1
ATOM 702 O O . ARG A 1 83 ? 3.008 -1.035 -16.163 1.00 73.75 83 ARG A O 1
ATOM 709 N N . LEU A 1 84 ? 3.615 -2.116 -14.283 1.00 71.62 84 LEU A N 1
ATOM 710 C CA . LEU A 1 84 ? 2.988 -1.188 -13.335 1.00 71.62 84 LEU A CA 1
ATOM 711 C C . LEU A 1 84 ? 3.993 -0.342 -12.547 1.00 71.62 84 LEU A C 1
ATOM 713 O O . LEU A 1 84 ? 3.581 0.578 -11.840 1.00 71.62 84 LEU A O 1
ATOM 717 N N . GLY A 1 85 ? 5.284 -0.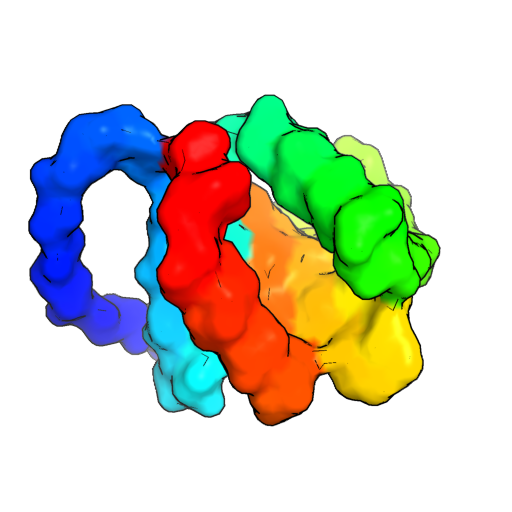663 -12.640 1.00 77.56 85 GLY A N 1
ATOM 718 C CA . GLY A 1 85 ? 6.306 -0.101 -11.772 1.00 77.56 85 GLY A CA 1
ATOM 719 C C . GLY A 1 85 ? 6.089 -0.534 -10.324 1.00 77.56 85 GLY A C 1
ATOM 720 O O . GLY A 1 85 ? 5.591 -1.627 -10.041 1.00 77.56 85 GLY A O 1
ATOM 721 N N . HIS A 1 86 ? 6.452 0.331 -9.379 1.00 82.25 86 HIS A N 1
ATOM 722 C CA . HIS A 1 86 ? 6.179 0.067 -7.970 1.00 82.25 86 HIS A CA 1
ATOM 723 C C . HIS A 1 86 ? 4.696 0.233 -7.676 1.00 82.25 86 HIS A C 1
ATOM 725 O O . HIS A 1 86 ? 4.082 1.203 -8.107 1.00 82.25 86 HIS A O 1
ATOM 731 N N . TYR A 1 87 ? 4.129 -0.645 -6.859 1.00 85.31 87 TYR A N 1
ATOM 732 C CA . TYR A 1 87 ? 2.740 -0.511 -6.449 1.00 85.31 87 TYR A CA 1
ATOM 733 C C . TYR A 1 87 ? 2.533 -0.791 -4.965 1.00 85.31 87 TYR A C 1
ATOM 735 O O . TYR A 1 87 ? 3.268 -1.553 -4.333 1.00 85.31 87 TYR A O 1
ATOM 743 N N . LEU A 1 88 ? 1.509 -0.146 -4.411 1.00 88.75 88 LEU A N 1
ATOM 744 C CA . LEU A 1 88 ? 0.948 -0.451 -3.102 1.00 88.75 88 LEU A CA 1
ATOM 745 C C . LEU A 1 88 ? -0.405 -1.120 -3.299 1.00 88.75 88 LEU A C 1
ATOM 747 O O . LEU A 1 88 ? -1.242 -0.570 -4.006 1.00 88.75 88 LEU A O 1
ATOM 751 N N . LEU A 1 89 ? -0.637 -2.263 -2.667 1.00 88.69 89 LEU A N 1
ATOM 752 C CA . LEU A 1 89 ? -1.871 -3.034 -2.802 1.00 88.69 89 LEU A CA 1
ATOM 753 C C . LEU A 1 89 ? -2.518 -3.247 -1.433 1.00 88.69 89 LEU A C 1
ATOM 755 O O . LEU A 1 89 ? -1.853 -3.640 -0.478 1.00 88.69 89 LEU A O 1
ATOM 759 N N . ALA A 1 90 ? -3.820 -2.998 -1.329 1.00 89.50 90 ALA A N 1
ATOM 760 C CA . ALA A 1 90 ? -4.580 -3.359 -0.140 1.00 89.50 90 ALA A CA 1
ATOM 761 C C . ALA A 1 90 ? -4.679 -4.891 -0.009 1.00 89.50 90 ALA A C 1
ATOM 763 O O . ALA A 1 90 ? -5.235 -5.540 -0.889 1.00 89.50 90 ALA A O 1
ATOM 764 N N . ASP A 1 91 ? -4.179 -5.448 1.099 1.00 88.44 91 ASP A N 1
ATOM 765 C CA . ASP A 1 91 ? -4.213 -6.898 1.371 1.00 88.44 91 ASP A CA 1
ATOM 766 C C . ASP A 1 91 ? -5.572 -7.372 1.916 1.00 88.44 91 ASP A C 1
ATOM 768 O O . ASP A 1 91 ? -5.925 -8.543 1.844 1.00 88.44 91 ASP A O 1
ATOM 772 N N . ASN A 1 92 ? -6.350 -6.458 2.502 1.00 88.69 92 ASN A N 1
ATOM 773 C CA . ASN A 1 92 ? -7.630 -6.777 3.123 1.00 88.69 92 ASN A CA 1
ATOM 774 C C . ASN A 1 92 ? -8.641 -5.629 2.999 1.00 88.69 92 ASN A C 1
ATOM 776 O O . ASN A 1 92 ? -8.319 -4.511 2.579 1.00 88.69 92 ASN A O 1
ATOM 780 N N . GLN A 1 93 ? -9.907 -5.907 3.331 1.00 88.94 93 GLN A N 1
ATOM 781 C CA . GLN A 1 93 ? -11.013 -4.963 3.125 1.00 88.94 93 GLN A CA 1
ATOM 782 C C . GLN A 1 93 ? -10.823 -3.657 3.905 1.00 88.94 93 GLN A C 1
ATOM 784 O O . GLN A 1 93 ? -11.194 -2.587 3.419 1.00 88.94 93 GLN A O 1
ATOM 789 N N . GLN A 1 94 ? -10.199 -3.719 5.080 1.00 90.94 94 GLN A N 1
ATOM 790 C CA . GLN A 1 94 ? -9.937 -2.538 5.896 1.00 90.94 94 GLN A CA 1
ATOM 791 C C . GLN A 1 94 ? -8.860 -1.653 5.259 1.00 90.94 94 GLN A C 1
ATOM 793 O O . GLN A 1 94 ? -9.053 -0.439 5.152 1.00 90.94 94 GLN A O 1
ATOM 798 N N . SER A 1 95 ? -7.788 -2.249 4.731 1.00 91.12 95 SER A N 1
ATOM 799 C CA . SER A 1 95 ? -6.790 -1.550 3.913 1.00 91.12 95 SER A CA 1
ATOM 800 C C . SER A 1 95 ? -7.409 -0.939 2.660 1.00 91.12 95 SER A C 1
ATOM 802 O O . SER A 1 95 ? -7.043 0.167 2.269 1.00 91.12 95 SER A O 1
ATOM 804 N N . ASN A 1 96 ? -8.394 -1.609 2.057 1.00 88.94 96 ASN A N 1
ATOM 805 C CA . ASN A 1 96 ? -9.101 -1.091 0.889 1.00 88.94 96 ASN A CA 1
ATOM 806 C C . ASN A 1 96 ? -9.917 0.166 1.233 1.00 88.94 96 ASN A C 1
ATOM 808 O O . ASN A 1 96 ? -9.867 1.169 0.522 1.00 88.94 96 ASN A O 1
ATOM 812 N N . VAL A 1 97 ? -10.637 0.148 2.362 1.00 89.88 97 VAL A N 1
ATOM 813 C CA . VAL A 1 97 ? -11.354 1.326 2.883 1.00 89.88 97 VAL A CA 1
ATOM 814 C C . VAL A 1 97 ? -10.379 2.451 3.232 1.00 89.88 97 VAL A C 1
ATOM 816 O O . VAL A 1 97 ? -10.652 3.615 2.925 1.00 89.88 97 VAL A O 1
ATOM 819 N N . PHE A 1 98 ? -9.232 2.121 3.831 1.00 90.12 98 PHE A N 1
ATOM 820 C CA . PHE A 1 98 ? -8.165 3.084 4.087 1.00 90.12 98 PHE A CA 1
ATOM 821 C C . PHE A 1 98 ? -7.676 3.727 2.782 1.00 90.12 98 PHE A C 1
ATOM 823 O O . PHE A 1 98 ? -7.653 4.951 2.702 1.00 90.12 98 PHE A O 1
ATOM 830 N N . PHE A 1 99 ? -7.386 2.945 1.739 1.00 86.94 99 PHE A N 1
ATOM 831 C CA . PHE A 1 99 ? -6.959 3.454 0.431 1.00 86.94 99 PHE A CA 1
ATOM 832 C C . PHE A 1 99 ? -7.986 4.361 -0.236 1.00 86.94 99 PHE A C 1
ATOM 834 O O . PHE A 1 99 ? -7.609 5.415 -0.745 1.00 86.94 99 PHE A O 1
ATOM 841 N N . LYS A 1 100 ? -9.280 4.031 -0.163 1.00 84.56 100 LYS A N 1
ATOM 842 C CA . LYS A 1 100 ? -10.345 4.922 -0.658 1.00 84.56 100 LYS A CA 1
ATOM 843 C C . LYS A 1 100 ? -10.285 6.297 0.012 1.00 84.56 100 LYS A C 1
ATOM 845 O O . LYS A 1 100 ? -10.300 7.313 -0.675 1.00 84.56 100 LYS A O 1
ATOM 850 N N . LYS A 1 101 ? -10.160 6.330 1.344 1.00 85.75 101 LYS A N 1
ATOM 851 C CA . LYS A 1 101 ? -10.050 7.580 2.124 1.00 85.75 101 LYS A CA 1
ATOM 852 C C . LYS A 1 101 ? -8.716 8.299 1.912 1.00 85.75 101 LYS A C 1
ATOM 854 O O . LYS A 1 101 ? -8.646 9.522 1.993 1.00 85.75 101 LYS A O 1
ATOM 859 N N . PHE A 1 102 ? -7.648 7.539 1.705 1.00 84.25 102 PHE A N 1
ATOM 860 C CA . PHE A 1 102 ? -6.304 8.049 1.484 1.00 84.25 102 PHE A CA 1
ATOM 861 C C . PHE A 1 102 ? -6.210 8.790 0.147 1.00 84.25 102 PHE A C 1
ATOM 863 O O . PHE A 1 102 ? -5.711 9.911 0.105 1.00 84.25 102 PHE A O 1
ATOM 870 N N . LEU A 1 103 ? -6.751 8.191 -0.918 1.00 77.75 103 LEU A N 1
ATOM 871 C CA . LEU A 1 103 ? -6.750 8.745 -2.272 1.00 77.75 103 LEU A CA 1
ATOM 872 C C . LEU A 1 103 ? -7.758 9.880 -2.461 1.00 77.75 103 LEU A C 1
ATOM 874 O O . LEU A 1 103 ? -7.518 10.777 -3.261 1.00 77.75 103 LEU A O 1
ATOM 878 N N . SER A 1 104 ? -8.854 9.899 -1.696 1.00 76.25 104 SER A N 1
ATOM 879 C CA . SER A 1 104 ? -9.825 11.000 -1.749 1.00 76.25 104 SER A CA 1
ATOM 880 C C . SER A 1 104 ? -9.294 12.317 -1.163 1.00 76.25 104 SER A C 1
ATOM 882 O O . SER A 1 104 ? -9.991 13.328 -1.207 1.00 76.25 104 SER A O 1
ATOM 884 N N . ARG A 1 105 ? -8.093 12.325 -0.563 1.00 73.44 105 ARG A N 1
ATOM 885 C CA . ARG A 1 105 ? -7.475 13.520 0.025 1.00 73.44 105 ARG A CA 1
ATOM 886 C C . ARG A 1 105 ? -6.521 14.182 -0.980 1.00 73.44 105 ARG A C 1
ATOM 888 O O . ARG A 1 105 ? -5.464 13.618 -1.266 1.00 73.44 105 ARG A O 1
ATOM 895 N N . PRO A 1 106 ? -6.811 15.412 -1.441 1.00 56.56 106 PRO A N 1
ATOM 896 C CA . PRO A 1 106 ? -6.026 16.072 -2.489 1.00 56.56 106 PRO A CA 1
ATOM 897 C C . PRO A 1 106 ? -4.566 16.350 -2.088 1.00 56.56 106 PRO A C 1
ATOM 899 O O . PRO A 1 106 ? -3.689 16.400 -2.942 1.00 56.56 106 PRO A O 1
ATOM 902 N N . CYS A 1 107 ? -4.264 16.459 -0.790 1.00 56.62 107 CYS A N 1
ATOM 903 C CA . CYS A 1 107 ? -2.918 16.766 -0.291 1.00 56.62 107 CYS A CA 1
ATOM 904 C C . CYS A 1 107 ? -1.927 15.586 -0.302 1.00 56.62 107 CYS A C 1
ATOM 906 O O . CYS A 1 107 ? -0.772 15.758 0.084 1.00 56.62 107 CYS A O 1
ATOM 908 N N . HIS A 1 108 ? -2.356 14.384 -0.696 1.00 53.81 108 HIS A N 1
ATOM 909 C CA . HIS A 1 108 ? -1.513 13.179 -0.680 1.00 53.81 108 HIS A CA 1
ATOM 910 C C . HIS A 1 108 ? -1.043 12.722 -2.058 1.00 53.81 108 HIS A C 1
ATOM 912 O O . HIS A 1 108 ? -0.153 11.878 -2.146 1.00 53.81 108 HIS A O 1
ATOM 918 N N . VAL A 1 109 ? -1.612 13.308 -3.110 1.00 48.06 109 VAL A N 1
ATOM 919 C CA . VAL A 1 109 ? -1.406 12.918 -4.510 1.00 48.06 109 VAL A CA 1
ATOM 920 C C . VAL A 1 109 ? -0.744 14.046 -5.328 1.00 48.06 109 VAL A C 1
ATOM 922 O O . VAL A 1 109 ? -0.346 13.810 -6.468 1.00 48.06 109 VAL A O 1
ATOM 925 N N . ALA A 1 110 ? -0.587 15.236 -4.729 1.00 38.97 110 ALA A N 1
ATOM 926 C CA . ALA A 1 110 ? 0.125 16.399 -5.272 1.00 38.97 110 ALA A CA 1
ATOM 927 C C . ALA A 1 110 ? 1.636 16.319 -5.031 1.00 38.97 110 ALA A C 1
ATOM 929 O O . ALA A 1 110 ? 2.029 15.897 -3.916 1.00 38.97 110 ALA A O 1
#

Secondary structure (DSSP, 8-state):
------------SS--EEEEE-TTS-EEEEES-HHHHHHHHHIIIIIT-PEEESPPPSS--TTPEEEEEEETTEEEEEEEETTTEEEEEE-SHHHHHHHHHHHT-GGGT-

Foldseek 3Di:
DFDQDDDDDPDDPDFPFDWGQGPVRKIKTFDPDPVLVVLVVCCCCPVVPWDFADDADPDQDQDDWGTWTDDDPWIWIWHAHPVRGIMIITPDPVNRVVVVVQVVDPVSRD

pLDDT: mean 72.88, std 18.45, range [29.72, 93.94]

Sequence (110 aa):
EWAIQRDTIRRQKMSVSKQLILANGFIAICMDSLWMRFKLSFLLCFKYGFLREGQWSPRENDQMIYAHFIRDSLRILVGWDQRLGHYLLADNQQSNVFFKKFLSRPCHVA